Protein AF-A0A9X3TV73-F1 (afdb_monomer_lite)

Organism: NCBI:txid33942

pLDDT: mean 92.65, std 7.28, range [59.97, 98.75]

Radius of gyration: 16.6 Å; chains: 1; bounding box: 45×22×45 Å

Sequence (79 aa):
MAAADTENVRRLFVEEFGEPRRTYVHGQSWGGNVAAKVVETYAPEGGPYDGALLTNGVLGGASRGYDHRVDLRVVYQYY

Secondary structure (DSSP, 8-state):
-HHHHHHHHHHHHHHHH---S--EEEEETHHHHHHHHHHHHH-TTS-S-SEEEEES--TT-HHHHHHHHHHHHHHH---

InterPro domains:
  IPR029058 Alpha/Beta hydrolase fold [SSF53474] (2-62)

Structure (mmCIF, N/CA/C/O backbone):
data_AF-A0A9X3TV73-F1
#
_entry.id   AF-A0A9X3TV73-F1
#
loop_
_atom_site.group_PDB
_atom_site.id
_atom_site.type_symbol
_atom_site.label_atom_id
_atom_site.label_alt_id
_atom_site.label_comp_id
_atom_site.label_asym_id
_atom_site.label_entity_id
_atom_site.label_seq_id
_atom_site.pdbx_PDB_ins_code
_atom_site.Cartn_x
_atom_site.Cartn_y
_atom_site.Cartn_z
_atom_site.occupancy
_atom_site.B_iso_or_equiv
_atom_site.auth_seq_id
_atom_site.auth_comp_id
_atom_site.auth_asym_id
_atom_site.auth_atom_id
_atom_site.pdbx_PDB_model_num
ATOM 1 N N . MET A 1 1 ? 12.010 -2.223 5.416 1.00 81.56 1 MET A N 1
ATOM 2 C CA . MET A 1 1 ? 11.542 -2.756 4.104 1.00 81.56 1 MET A CA 1
ATOM 3 C C . MET A 1 1 ? 10.251 -2.021 3.838 1.00 81.56 1 MET A C 1
ATOM 5 O O . MET A 1 1 ? 9.410 -2.050 4.723 1.00 81.56 1 MET A O 1
ATOM 9 N N . ALA A 1 2 ? 10.077 -1.398 2.670 1.00 94.38 2 ALA A N 1
ATOM 10 C CA . ALA A 1 2 ? 9.025 -0.394 2.461 1.00 94.38 2 ALA A CA 1
ATOM 11 C C . ALA A 1 2 ? 7.608 -0.829 2.899 1.00 94.38 2 ALA A C 1
ATOM 13 O O . ALA A 1 2 ? 6.857 -0.013 3.424 1.00 94.38 2 ALA A O 1
ATOM 14 N N . ALA A 1 3 ? 7.251 -2.112 2.755 1.00 96.06 3 ALA A N 1
ATOM 15 C CA . ALA A 1 3 ? 5.969 -2.628 3.239 1.00 96.06 3 ALA A CA 1
ATOM 16 C C . ALA A 1 3 ? 5.839 -2.596 4.775 1.00 96.06 3 ALA A C 1
ATOM 18 O O . ALA A 1 3 ? 4.824 -2.146 5.294 1.00 96.06 3 ALA A O 1
ATOM 19 N N . ALA A 1 4 ? 6.877 -3.022 5.500 1.00 97.81 4 ALA A N 1
ATOM 20 C CA . ALA A 1 4 ? 6.906 -2.960 6.960 1.00 97.81 4 ALA A CA 1
ATOM 21 C C . ALA A 1 4 ? 6.900 -1.514 7.459 1.00 97.81 4 ALA A C 1
ATOM 23 O O . ALA A 1 4 ? 6.187 -1.192 8.401 1.00 97.81 4 ALA A O 1
ATOM 24 N N . ASP A 1 5 ? 7.638 -0.632 6.783 1.00 98.25 5 ASP A N 1
ATOM 25 C CA . ASP A 1 5 ? 7.683 0.787 7.136 1.00 98.25 5 ASP A CA 1
ATOM 26 C C . ASP A 1 5 ? 6.300 1.445 6.928 1.00 98.25 5 ASP A C 1
ATOM 28 O O . ASP A 1 5 ? 5.846 2.217 7.770 1.00 98.25 5 ASP A O 1
ATOM 32 N N . THR A 1 6 ? 5.579 1.057 5.868 1.00 97.81 6 THR A N 1
ATOM 33 C CA . THR A 1 6 ? 4.195 1.499 5.602 1.00 97.81 6 THR A CA 1
ATOM 34 C C . THR A 1 6 ? 3.216 1.016 6.679 1.00 97.81 6 THR A C 1
ATOM 36 O O . THR A 1 6 ? 2.412 1.803 7.180 1.00 97.81 6 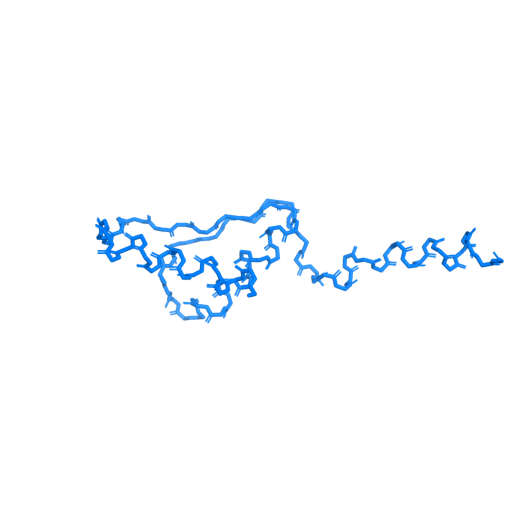THR A O 1
ATOM 39 N N . GLU A 1 7 ? 3.285 -0.260 7.072 1.00 97.94 7 GLU A N 1
ATOM 40 C CA . GLU A 1 7 ? 2.424 -0.804 8.133 1.00 97.94 7 GLU A CA 1
ATOM 41 C C . GLU A 1 7 ? 2.750 -0.198 9.507 1.00 97.94 7 GLU A C 1
ATOM 43 O O . GLU A 1 7 ? 1.842 0.084 10.289 1.00 97.94 7 GLU A O 1
ATOM 48 N N . ASN A 1 8 ? 4.026 0.072 9.797 1.00 98.31 8 ASN A N 1
ATOM 49 C CA . ASN A 1 8 ? 4.432 0.734 11.038 1.00 98.31 8 ASN A CA 1
ATOM 50 C C . ASN A 1 8 ? 3.817 2.133 11.152 1.00 98.31 8 ASN A C 1
ATOM 52 O O . ASN A 1 8 ? 3.271 2.473 12.198 1.00 98.31 8 ASN A O 1
ATOM 56 N N . VAL A 1 9 ? 3.834 2.921 10.072 1.00 97.88 9 VAL A N 1
ATOM 57 C CA . VAL A 1 9 ? 3.193 4.246 10.063 1.00 97.88 9 VAL A CA 1
ATOM 58 C C . VAL A 1 9 ? 1.679 4.136 10.247 1.00 97.88 9 VAL A C 1
ATOM 60 O O . VAL A 1 9 ? 1.107 4.932 10.988 1.00 97.88 9 VAL A O 1
ATOM 63 N N . ARG A 1 10 ? 1.016 3.136 9.649 1.00 97.94 10 ARG A N 1
ATOM 64 C CA . ARG A 1 10 ? -0.422 2.907 9.879 1.00 97.94 10 ARG A CA 1
ATOM 65 C C . ARG A 1 10 ? -0.712 2.614 11.354 1.00 97.94 10 ARG A C 1
ATOM 67 O O . ARG A 1 10 ? -1.664 3.164 11.901 1.00 97.94 10 ARG A O 1
ATOM 74 N N . ARG A 1 11 ? 0.096 1.769 12.003 1.00 98.25 11 ARG A N 1
ATOM 75 C CA . ARG A 1 11 ? -0.056 1.451 13.435 1.00 98.25 11 ARG A CA 1
ATOM 76 C C . ARG A 1 11 ? 0.126 2.684 14.310 1.00 98.25 11 ARG A C 1
ATOM 78 O O . ARG A 1 11 ? -0.727 2.927 15.152 1.00 98.25 11 ARG A O 1
ATOM 85 N N . LEU A 1 12 ? 1.165 3.479 14.049 1.00 98.62 12 LEU A N 1
ATOM 86 C CA . LEU A 1 12 ? 1.399 4.745 14.752 1.00 98.62 12 LEU A CA 1
ATOM 87 C C . LEU A 1 12 ? 0.236 5.724 14.561 1.00 98.62 12 LEU A C 1
ATOM 89 O O . LEU A 1 12 ? -0.188 6.367 15.511 1.00 98.62 12 LEU A O 1
ATOM 93 N N . PHE A 1 13 ? -0.320 5.808 13.349 1.00 98.31 13 PHE A N 1
ATOM 94 C CA . PHE A 1 13 ? -1.495 6.639 13.095 1.00 98.31 13 PHE A CA 1
ATOM 95 C C . PHE A 1 13 ? -2.699 6.188 13.932 1.00 98.31 13 PHE A C 1
ATOM 97 O O . PHE A 1 13 ? -3.377 7.020 14.521 1.00 98.31 13 PHE A O 1
ATOM 104 N N . VAL A 1 14 ? -2.966 4.881 14.000 1.00 98.25 14 VAL A N 1
ATOM 105 C CA . VAL A 1 14 ? -4.080 4.347 14.801 1.00 98.25 14 VAL A CA 1
ATOM 106 C C . VAL A 1 14 ? -3.851 4.551 16.299 1.00 98.25 14 VAL A C 1
ATOM 108 O O . VAL A 1 14 ? -4.801 4.842 17.017 1.00 98.25 14 VAL A O 1
ATOM 111 N N . GLU A 1 15 ? -2.615 4.414 16.771 1.00 98.56 15 GLU A N 1
ATOM 112 C CA . GLU A 1 15 ? -2.256 4.662 18.171 1.00 98.56 15 GLU A CA 1
ATOM 113 C C . GLU A 1 15 ? -2.491 6.126 18.566 1.00 98.56 15 GLU A C 1
ATOM 115 O O . GLU A 1 15 ? -3.090 6.392 19.605 1.00 98.56 15 GLU A O 1
ATOM 120 N N . GLU A 1 16 ? -2.082 7.063 17.711 1.00 98.75 16 GLU A N 1
ATOM 121 C CA . GLU A 1 16 ? -2.163 8.498 17.994 1.00 98.75 16 GLU A CA 1
ATOM 122 C C . GLU A 1 16 ? -3.568 9.079 17.755 1.00 98.75 16 GLU A C 1
ATOM 124 O O . GLU A 1 16 ? -4.034 9.935 18.507 1.00 98.75 16 GLU A O 1
ATOM 129 N N . PHE A 1 17 ? -4.265 8.625 16.708 1.00 98.25 17 PHE A N 1
ATOM 130 C CA . PHE A 1 17 ? -5.507 9.248 16.230 1.00 98.25 17 PHE A CA 1
ATOM 131 C C . PHE A 1 17 ? -6.745 8.344 16.321 1.00 98.25 17 PHE A C 1
ATOM 133 O O . PHE A 1 17 ? -7.859 8.810 16.067 1.00 98.25 17 PHE A O 1
ATOM 140 N N . GLY A 1 18 ? -6.585 7.073 16.694 1.00 98.06 18 GLY A N 1
ATOM 141 C CA . GLY A 1 18 ? -7.659 6.080 16.735 1.00 98.06 18 GLY A CA 1
ATOM 142 C C . GLY A 1 18 ? -7.929 5.397 15.390 1.00 98.06 18 GLY A C 1
ATOM 143 O O . GLY A 1 18 ? -7.323 5.697 14.360 1.00 98.06 18 GLY A O 1
ATOM 144 N N . GLU A 1 19 ? -8.850 4.430 15.398 1.00 96.81 19 GLU A N 1
ATOM 145 C CA . GLU A 1 19 ? -9.149 3.602 14.227 1.00 96.81 19 GLU A CA 1
ATOM 146 C C . GLU A 1 19 ? -9.974 4.366 13.167 1.00 96.81 19 GLU A C 1
ATOM 148 O O . GLU A 1 19 ? -11.075 4.847 13.462 1.00 96.81 19 GLU A O 1
ATOM 153 N N . PRO A 1 20 ? -9.485 4.483 11.915 1.00 97.38 20 PRO A N 1
ATOM 154 C CA . PRO A 1 20 ? -10.243 5.104 10.840 1.00 97.38 20 PRO A CA 1
ATOM 155 C C . PRO A 1 20 ? -11.493 4.305 10.491 1.00 97.38 20 PRO A C 1
ATOM 157 O O . PRO A 1 20 ? -11.493 3.079 10.471 1.00 97.38 20 PRO A O 1
ATOM 160 N N . ARG A 1 21 ? -12.542 5.010 10.060 1.00 97.62 21 ARG A N 1
ATOM 161 C CA . ARG A 1 21 ? -13.768 4.368 9.564 1.00 97.62 21 ARG A CA 1
ATOM 162 C C . ARG A 1 21 ? -13.536 3.518 8.312 1.00 97.62 21 ARG A C 1
ATOM 164 O O . ARG A 1 21 ? -14.338 2.629 8.043 1.00 97.62 21 ARG A O 1
ATOM 171 N N . ARG A 1 22 ? -12.527 3.889 7.514 1.00 97.31 22 ARG A N 1
ATOM 172 C CA . ARG A 1 22 ? -11.993 3.126 6.383 1.00 97.31 22 ARG A CA 1
ATOM 173 C C . ARG A 1 22 ? -10.514 3.419 6.190 1.00 97.31 22 ARG A C 1
ATOM 175 O O . ARG A 1 22 ? -10.107 4.578 6.283 1.00 97.31 22 ARG A O 1
ATOM 182 N N . THR A 1 23 ? -9.760 2.399 5.822 1.00 97.44 23 THR A N 1
ATOM 183 C CA . THR A 1 23 ? -8.332 2.465 5.536 1.00 97.44 23 THR A CA 1
ATOM 184 C C . THR A 1 23 ? -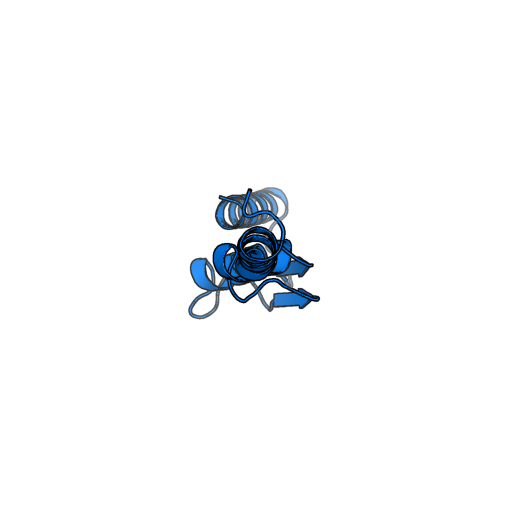8.058 1.833 4.176 1.00 97.44 23 THR A C 1
ATOM 186 O O . THR A 1 23 ? -8.371 0.671 3.938 1.00 97.44 23 THR A O 1
ATOM 189 N N . TYR A 1 24 ? -7.436 2.589 3.274 1.00 97.44 24 TYR A N 1
ATOM 190 C CA . TYR A 1 24 ? -7.048 2.113 1.947 1.00 97.44 24 TYR A CA 1
ATOM 191 C C . TYR A 1 24 ? -5.539 2.217 1.781 1.00 97.44 24 TYR A C 1
ATOM 193 O O . TYR A 1 24 ? -4.946 3.222 2.171 1.00 97.44 24 TYR A O 1
ATOM 201 N N . VAL A 1 25 ? -4.924 1.215 1.156 1.00 97.62 25 VAL A N 1
ATOM 202 C CA . VAL A 1 25 ? -3.519 1.302 0.743 1.00 97.62 25 VAL A CA 1
ATOM 203 C C . VAL A 1 25 ? -3.433 1.605 -0.747 1.00 97.62 25 VAL A C 1
ATOM 205 O O . VAL A 1 25 ? -4.067 0.956 -1.579 1.00 97.62 25 VAL A O 1
ATOM 208 N N . HIS A 1 26 ? -2.655 2.622 -1.100 1.00 97.88 26 HIS A N 1
ATOM 209 C CA . HIS A 1 26 ? -2.455 3.042 -2.483 1.00 97.88 26 HIS A CA 1
ATOM 210 C C . HIS A 1 26 ? -0.980 2.961 -2.854 1.00 97.88 26 HIS A C 1
ATOM 212 O O . HIS A 1 26 ? -0.103 3.259 -2.045 1.00 97.88 26 HIS A O 1
ATOM 218 N N . GLY A 1 27 ? -0.712 2.559 -4.093 1.00 97.75 27 GLY A N 1
ATOM 219 C CA . GLY A 1 27 ? 0.630 2.553 -4.652 1.00 97.75 27 GLY A CA 1
ATOM 220 C C . GLY A 1 27 ? 0.625 2.839 -6.149 1.00 97.75 27 GLY A C 1
ATOM 221 O O . GLY A 1 27 ? -0.169 2.269 -6.899 1.00 97.75 27 GLY A O 1
ATOM 222 N N . GLN A 1 28 ? 1.547 3.696 -6.592 1.00 96.81 28 GLN A N 1
ATOM 223 C CA . GLN A 1 28 ? 1.757 4.041 -8.000 1.00 96.81 28 GLN A CA 1
ATOM 224 C C . GLN A 1 28 ? 3.162 3.640 -8.452 1.00 96.81 28 GLN A C 1
ATOM 226 O O . GLN 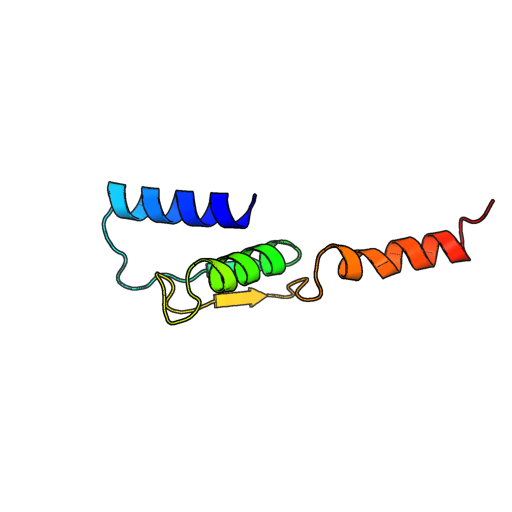A 1 28 ? 4.109 3.747 -7.672 1.00 96.81 28 GLN A O 1
ATOM 231 N N . SER A 1 29 ? 3.312 3.172 -9.698 1.00 95.12 29 SER A N 1
ATOM 232 C CA . SER A 1 29 ? 4.616 2.758 -10.240 1.00 95.12 29 SER A CA 1
ATOM 233 C C . SER A 1 29 ? 5.264 1.682 -9.346 1.00 95.12 29 SER A C 1
ATOM 235 O O . SER A 1 29 ? 4.638 0.671 -9.014 1.00 95.12 29 SER A O 1
ATOM 237 N N . TRP A 1 30 ? 6.496 1.894 -8.896 1.00 93.81 30 TRP A N 1
ATOM 238 C CA . TRP A 1 30 ? 7.182 1.045 -7.922 1.00 93.81 30 TRP A CA 1
ATOM 239 C C . TRP A 1 30 ? 6.439 0.926 -6.589 1.00 93.81 30 TRP A C 1
ATOM 241 O O . TRP A 1 30 ? 6.423 -0.148 -5.987 1.00 93.81 30 TRP A O 1
ATOM 251 N N . GLY A 1 31 ? 5.745 1.985 -6.167 1.00 95.81 31 GLY A N 1
ATOM 252 C CA . GLY A 1 31 ? 4.893 1.970 -4.981 1.00 95.81 31 GLY A CA 1
ATOM 253 C C . GLY A 1 31 ? 3.736 0.976 -5.090 1.00 95.81 31 GLY A C 1
ATOM 254 O O . GLY A 1 31 ? 3.288 0.462 -4.074 1.00 95.81 31 GLY A O 1
ATOM 255 N N . GLY A 1 32 ? 3.296 0.627 -6.305 1.00 95.94 32 GLY A N 1
ATOM 256 C CA . GLY A 1 32 ? 2.300 -0.429 -6.509 1.00 95.94 32 GLY A CA 1
ATOM 257 C C . GLY A 1 32 ? 2.794 -1.805 -6.051 1.00 95.94 32 GLY A C 1
ATOM 258 O O . GLY A 1 32 ? 2.017 -2.571 -5.490 1.00 95.94 32 GLY A O 1
ATOM 259 N N . ASN A 1 33 ? 4.090 -2.100 -6.210 1.00 95.00 33 ASN A N 1
ATOM 260 C CA . ASN A 1 33 ? 4.686 -3.333 -5.690 1.00 95.00 33 ASN A CA 1
ATOM 261 C C . ASN A 1 33 ? 4.715 -3.332 -4.154 1.00 95.00 33 ASN A C 1
ATOM 263 O O . ASN A 1 33 ? 4.377 -4.328 -3.522 1.00 95.00 33 ASN A O 1
ATOM 267 N N . VAL A 1 34 ? 5.054 -2.184 -3.558 1.00 96.19 34 VAL A N 1
ATOM 268 C CA . VAL A 1 34 ? 5.047 -2.007 -2.100 1.00 96.19 34 VAL A CA 1
ATOM 269 C C . VAL A 1 34 ? 3.638 -2.186 -1.539 1.00 96.19 34 VAL A C 1
ATOM 271 O O . VAL A 1 34 ? 3.457 -2.988 -0.629 1.00 96.19 34 VAL A O 1
ATOM 274 N N . ALA A 1 35 ? 2.642 -1.497 -2.100 1.00 96.94 35 ALA A N 1
ATOM 275 C CA . ALA A 1 35 ? 1.250 -1.587 -1.666 1.00 96.94 35 ALA A CA 1
ATOM 276 C C . ALA A 1 35 ? 0.691 -3.011 -1.811 1.00 96.94 35 ALA A C 1
ATOM 278 O O . ALA A 1 35 ? 0.060 -3.510 -0.883 1.00 96.94 35 ALA A O 1
ATOM 279 N N . ALA A 1 36 ? 0.983 -3.702 -2.919 1.00 95.50 36 ALA A N 1
ATOM 280 C CA . ALA A 1 36 ? 0.635 -5.115 -3.065 1.00 95.50 36 ALA A CA 1
ATOM 281 C C . ALA A 1 36 ? 1.270 -5.958 -1.949 1.00 95.50 36 ALA A C 1
ATOM 283 O O . ALA A 1 36 ? 0.579 -6.729 -1.284 1.00 95.50 36 ALA A O 1
ATOM 284 N N . LYS A 1 37 ? 2.561 -5.740 -1.663 1.00 95.56 37 LYS A N 1
ATOM 285 C CA . LYS A 1 37 ? 3.264 -6.486 -0.619 1.00 95.56 37 LYS A CA 1
ATOM 286 C C . LYS A 1 37 ? 2.740 -6.207 0.787 1.00 95.56 37 LYS A C 1
ATOM 288 O O . LYS A 1 37 ? 2.743 -7.112 1.618 1.00 95.56 37 LYS A O 1
ATOM 293 N N . VAL A 1 38 ? 2.277 -4.987 1.050 1.00 97.31 38 VAL A N 1
ATOM 294 C CA . VAL A 1 38 ? 1.594 -4.625 2.299 1.00 97.31 38 VAL A CA 1
ATOM 295 C C . VAL A 1 38 ? 0.339 -5.476 2.482 1.00 97.31 38 VAL A C 1
ATOM 297 O O . VAL A 1 38 ? 0.208 -6.129 3.513 1.00 97.31 38 VAL A O 1
ATOM 300 N N . VAL A 1 39 ? -0.543 -5.532 1.479 1.00 96.38 39 VAL A N 1
ATOM 301 C CA . VAL A 1 39 ? -1.793 -6.309 1.568 1.00 96.38 39 VAL A CA 1
ATOM 302 C C . VAL A 1 39 ? -1.509 -7.802 1.709 1.00 96.38 39 VAL A C 1
ATOM 304 O O . VAL A 1 39 ? -2.057 -8.437 2.603 1.00 96.38 39 VAL A O 1
ATOM 307 N N . GLU A 1 40 ? -0.607 -8.352 0.890 1.00 94.94 40 GLU A N 1
ATOM 308 C CA . GLU A 1 40 ? -0.214 -9.769 0.959 1.00 94.94 40 GLU A CA 1
ATOM 309 C C . GLU A 1 40 ? 0.318 -10.171 2.341 1.00 94.94 40 GLU A C 1
ATOM 311 O O . GLU A 1 40 ? 0.093 -11.291 2.792 1.00 94.94 40 GLU A O 1
ATOM 316 N N . THR A 1 41 ? 1.062 -9.275 2.996 1.00 96.62 41 THR A N 1
ATOM 317 C CA . THR A 1 41 ? 1.763 -9.580 4.252 1.00 96.62 41 THR A CA 1
ATOM 318 C C . THR A 1 41 ? 0.890 -9.319 5.477 1.00 96.62 41 THR A C 1
ATOM 320 O O . THR A 1 41 ? 0.955 -10.071 6.445 1.00 96.62 41 THR A O 1
ATOM 323 N N . TYR A 1 42 ? 0.093 -8.248 5.457 1.00 96.75 42 TYR A N 1
ATOM 324 C CA . TYR A 1 42 ? -0.609 -7.740 6.641 1.00 96.75 42 TYR A CA 1
ATOM 325 C C . TYR A 1 42 ? -2.135 -7.857 6.562 1.00 96.75 42 TYR A C 1
ATOM 327 O O . TYR A 1 42 ? -2.810 -7.568 7.548 1.00 96.75 42 TYR A O 1
ATOM 335 N N . ALA A 1 43 ? -2.690 -8.284 5.426 1.00 95.12 43 ALA A N 1
ATOM 336 C CA . ALA A 1 43 ? -4.122 -8.523 5.255 1.00 95.12 43 ALA A CA 1
ATOM 337 C C . ALA A 1 43 ? -4.450 -9.806 4.452 1.00 95.12 43 ALA A C 1
ATOM 339 O O . ALA A 1 43 ? -5.297 -9.749 3.559 1.00 95.12 43 ALA A O 1
ATOM 340 N N . PRO A 1 44 ? -3.830 -10.969 4.750 1.00 92.12 44 PRO A N 1
ATOM 341 C CA . PRO A 1 44 ? -4.002 -12.187 3.948 1.00 92.12 44 PRO A CA 1
ATOM 342 C C . PRO A 1 44 ? -5.434 -12.752 3.953 1.00 92.12 44 PRO A C 1
ATOM 344 O O . PRO A 1 44 ? -5.859 -13.325 2.956 1.00 92.12 44 PRO A O 1
ATOM 347 N N . GLU A 1 45 ? -6.190 -12.570 5.040 1.00 89.25 45 GLU A N 1
ATOM 348 C CA . GLU A 1 45 ? -7.554 -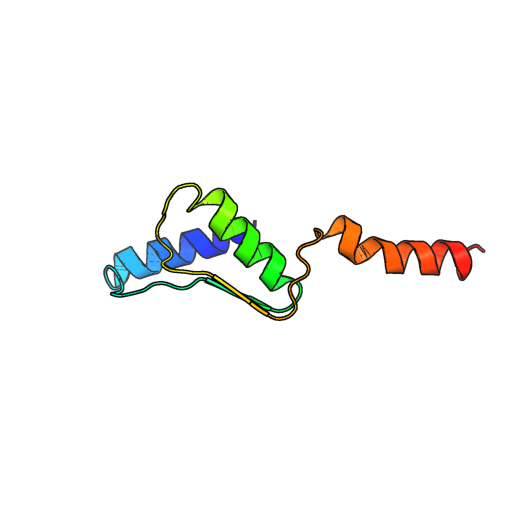13.111 5.213 1.00 89.25 45 GLU A CA 1
ATOM 349 C C . GLU A 1 45 ? -8.549 -12.035 5.684 1.00 89.25 45 GLU A C 1
ATOM 351 O O . GLU A 1 45 ? -9.521 -12.309 6.383 1.00 89.25 45 GLU A O 1
ATOM 356 N N . GLY A 1 46 ? -8.291 -10.781 5.309 1.00 81.94 46 GLY A N 1
ATOM 357 C CA . GLY A 1 46 ? -8.930 -9.617 5.919 1.00 81.94 46 GLY A CA 1
ATOM 358 C C . GLY A 1 46 ? -8.034 -9.054 7.016 1.00 81.94 46 GLY A C 1
ATOM 359 O O . GLY A 1 46 ? -7.718 -9.713 8.002 1.00 81.94 46 GLY A O 1
ATOM 360 N N . GLY A 1 47 ? -7.558 -7.835 6.798 1.00 89.25 47 GLY A N 1
ATOM 361 C CA . GLY A 1 47 ? -6.652 -7.140 7.705 1.00 89.25 47 GLY A CA 1
ATOM 362 C C . GLY A 1 47 ? -7.061 -5.681 7.858 1.00 89.25 47 GLY A C 1
ATOM 363 O O . GLY A 1 47 ? -8.212 -5.342 7.596 1.00 89.25 47 GLY A O 1
ATOM 364 N N . PRO A 1 48 ? -6.135 -4.787 8.233 1.00 95.44 48 PRO A N 1
ATOM 365 C CA . PRO A 1 48 ? -6.465 -3.406 8.581 1.00 95.44 48 PRO A CA 1
ATOM 366 C C . PRO A 1 48 ? -6.779 -2.515 7.365 1.00 95.44 48 PRO A C 1
ATOM 368 O O . PRO A 1 48 ? -6.775 -1.293 7.486 1.00 95.44 48 PRO A O 1
ATOM 371 N N . TYR A 1 49 ? -6.992 -3.105 6.188 1.00 96.94 49 TYR A N 1
ATOM 372 C CA . TYR A 1 49 ? -7.224 -2.409 4.929 1.00 96.94 49 TYR A CA 1
ATOM 373 C C . TYR A 1 49 ? -8.558 -2.859 4.326 1.00 96.94 49 TYR A C 1
ATOM 375 O O . TYR A 1 49 ? -8.753 -4.043 4.063 1.00 96.94 49 TYR A O 1
ATOM 383 N N . ASP A 1 50 ? -9.435 -1.904 4.027 1.00 96.81 50 ASP A N 1
ATOM 384 C CA . ASP A 1 50 ? -10.720 -2.116 3.342 1.00 96.81 50 ASP A CA 1
ATOM 385 C C . ASP A 1 50 ? -10.568 -2.265 1.824 1.00 96.81 50 ASP A C 1
ATOM 387 O O . ASP A 1 50 ? -11.523 -2.573 1.108 1.00 96.81 50 ASP A O 1
ATOM 391 N N . GLY A 1 51 ? -9.378 -1.983 1.300 1.00 96.31 51 GLY A N 1
ATOM 392 C CA . GLY A 1 51 ? -9.074 -2.145 -0.109 1.00 96.31 51 GLY A CA 1
ATOM 393 C C . GLY A 1 51 ? -7.704 -1.610 -0.487 1.00 96.31 51 GLY A C 1
ATOM 394 O O . GLY A 1 51 ? -7.042 -0.899 0.276 1.00 96.31 51 GLY A O 1
ATOM 395 N N . ALA A 1 52 ? -7.306 -1.938 -1.712 1.00 96.31 52 ALA A N 1
ATOM 396 C CA . ALA A 1 52 ? -6.066 -1.479 -2.303 1.00 96.31 52 ALA A CA 1
ATOM 397 C C . ALA A 1 52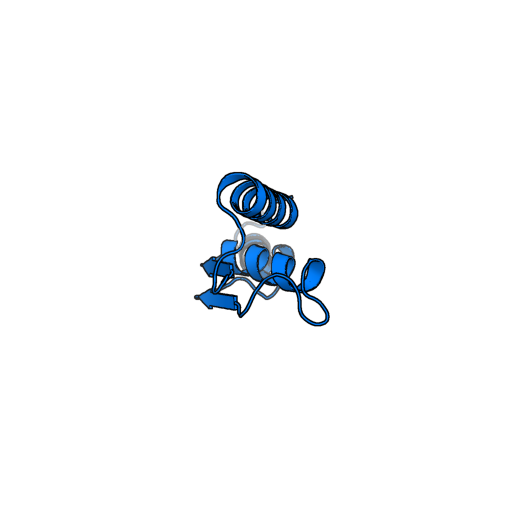 ? -6.301 -0.884 -3.688 1.00 96.31 52 ALA A C 1
ATOM 399 O O . ALA A 1 52 ? -7.048 -1.438 -4.496 1.00 96.31 52 ALA A O 1
ATOM 400 N N . LEU A 1 53 ? -5.631 0.231 -3.969 1.00 97.44 53 LEU A N 1
ATOM 401 C CA . LEU A 1 53 ? -5.617 0.857 -5.286 1.00 97.44 53 LEU A CA 1
ATOM 402 C C . LEU A 1 53 ? -4.189 0.825 -5.836 1.00 97.44 53 LEU A C 1
ATOM 404 O O . LEU A 1 53 ? -3.281 1.438 -5.281 1.00 97.44 53 LEU A O 1
ATOM 408 N N . LEU A 1 54 ? -3.988 0.108 -6.939 1.00 97.31 54 LEU A N 1
ATOM 409 C CA . LEU A 1 54 ? -2.670 -0.121 -7.532 1.00 97.31 54 LEU A CA 1
ATOM 410 C C . LEU A 1 54 ? -2.622 0.516 -8.925 1.00 97.31 54 LEU A C 1
ATOM 412 O O . LEU A 1 54 ? -2.995 -0.096 -9.924 1.00 97.31 54 LEU A O 1
ATOM 416 N N . THR A 1 55 ? -2.188 1.771 -9.008 1.00 97.56 55 THR A N 1
ATOM 417 C CA . THR A 1 55 ? -2.195 2.540 -10.265 1.00 97.56 55 THR A CA 1
ATOM 418 C C . THR A 1 55 ? -0.891 2.349 -11.033 1.00 97.56 55 THR A C 1
ATOM 420 O O . THR A 1 55 ? 0.165 2.777 -10.568 1.00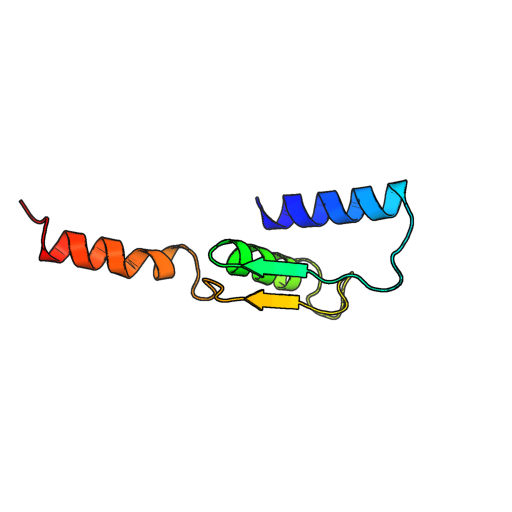 97.56 55 THR A O 1
ATOM 423 N N . ASN A 1 56 ? -0.946 1.719 -12.211 1.00 94.81 56 ASN A N 1
ATOM 424 C CA . ASN A 1 56 ? 0.234 1.444 -13.050 1.00 94.81 56 ASN A CA 1
ATOM 425 C C . ASN A 1 56 ? 1.387 0.786 -12.255 1.00 94.81 56 ASN A C 1
ATOM 427 O O . ASN A 1 56 ? 2.548 1.170 -12.391 1.00 94.81 56 ASN A O 1
ATOM 431 N N . GLY A 1 57 ? 1.052 -0.144 -11.356 1.00 93.56 57 GLY A N 1
ATOM 432 C CA . GLY A 1 57 ? 2.005 -0.753 -10.432 1.00 93.56 57 GLY A CA 1
ATOM 433 C C . GLY A 1 57 ? 2.938 -1.768 -11.098 1.00 93.56 57 GLY A C 1
ATOM 434 O O . GLY A 1 57 ? 2.504 -2.549 -11.943 1.00 93.56 57 GLY A O 1
ATOM 435 N N . VAL A 1 58 ? 4.203 -1.830 -10.666 1.00 91.69 58 VAL A N 1
ATOM 436 C CA . VAL A 1 58 ? 5.166 -2.867 -11.101 1.00 91.69 58 VAL A CA 1
ATOM 437 C C . VAL A 1 58 ? 4.881 -4.192 -10.373 1.00 91.69 58 VAL A C 1
ATOM 439 O O . VAL A 1 58 ? 5.648 -4.649 -9.527 1.00 91.69 58 VAL A O 1
ATOM 442 N N . LEU A 1 59 ? 3.731 -4.809 -10.652 1.00 90.88 59 LEU A N 1
ATOM 443 C CA . LEU A 1 59 ? 3.250 -5.991 -9.917 1.00 90.88 59 LEU A CA 1
ATOM 444 C C . LEU A 1 59 ? 3.995 -7.284 -10.276 1.00 90.88 59 LEU A C 1
ATOM 446 O O . LEU A 1 59 ? 4.004 -8.221 -9.488 1.00 90.88 59 LEU A O 1
ATOM 450 N N . GLY A 1 60 ? 4.699 -7.314 -11.412 1.00 87.50 60 GLY A N 1
ATOM 451 C CA . GLY A 1 60 ? 5.555 -8.439 -11.812 1.00 87.50 60 GLY A CA 1
ATOM 452 C C . GLY A 1 60 ? 6.790 -8.652 -10.925 1.00 87.50 60 GLY A C 1
ATOM 453 O O . GLY A 1 60 ? 7.537 -9.604 -11.143 1.00 87.50 60 GLY A O 1
ATOM 454 N N . GLY A 1 61 ? 7.009 -7.789 -9.931 1.00 85.50 61 GLY A N 1
ATOM 455 C CA . GLY A 1 61 ? 8.176 -7.827 -9.060 1.00 85.50 61 GLY A CA 1
ATOM 456 C C . GLY A 1 61 ? 9.300 -6.926 -9.556 1.00 85.50 61 GLY A C 1
ATOM 457 O O . GLY A 1 61 ? 9.437 -6.659 -10.750 1.00 85.50 61 GLY A O 1
ATOM 458 N N . ALA A 1 62 ? 10.124 -6.471 -8.613 1.00 78.50 62 ALA A N 1
ATOM 459 C CA . ALA A 1 62 ? 11.224 -5.558 -8.892 1.00 78.50 62 ALA A CA 1
ATOM 460 C C . ALA A 1 62 ? 12.222 -6.109 -9.913 1.00 78.50 62 ALA A C 1
ATOM 462 O O . ALA A 1 62 ? 12.621 -5.396 -10.829 1.00 78.50 62 ALA A O 1
ATOM 463 N N . SER A 1 63 ? 12.582 -7.385 -9.769 1.00 82.00 63 SER A N 1
ATOM 464 C CA . SER A 1 63 ? 13.545 -8.057 -10.638 1.00 82.00 63 SER A CA 1
ATOM 465 C C . SER A 1 63 ? 13.033 -8.131 -12.074 1.00 82.00 63 SER A C 1
ATOM 467 O O . SER A 1 63 ? 13.669 -7.579 -12.961 1.00 82.00 63 SER A O 1
ATOM 469 N N . ARG A 1 64 ? 11.823 -8.672 -12.286 1.00 85.44 64 ARG A N 1
ATOM 470 C CA . ARG A 1 64 ? 11.233 -8.783 -13.631 1.00 85.44 64 ARG A CA 1
ATOM 471 C C . ARG A 1 64 ? 10.942 -7.429 -14.267 1.00 85.44 64 ARG A C 1
ATOM 473 O O . ARG A 1 64 ? 11.109 -7.246 -15.466 1.00 85.44 64 ARG A O 1
ATOM 480 N N . GLY A 1 65 ? 10.550 -6.444 -13.457 1.00 82.69 65 GLY A N 1
ATOM 481 C CA . GLY A 1 65 ? 10.403 -5.062 -13.914 1.00 82.69 65 GLY A CA 1
ATOM 482 C C . GLY A 1 65 ? 11.711 -4.452 -14.429 1.00 82.69 65 GLY A C 1
ATOM 483 O O . GLY A 1 65 ? 11.669 -3.489 -15.191 1.00 82.69 65 GLY A O 1
ATOM 484 N N . TYR A 1 66 ? 12.863 -5.010 -14.052 1.00 86.25 66 TYR A N 1
ATOM 485 C CA . TYR A 1 66 ? 14.185 -4.566 -14.481 1.00 86.25 66 TYR A CA 1
ATOM 486 C C . TYR A 1 66 ? 14.756 -5.355 -15.666 1.00 86.25 66 TYR A C 1
ATOM 488 O O . TYR A 1 66 ? 15.688 -4.853 -16.296 1.00 86.25 66 TYR A O 1
ATOM 496 N N . ASP A 1 67 ? 14.191 -6.521 -16.001 1.00 88.81 67 ASP A N 1
ATOM 497 C CA . ASP A 1 67 ? 14.692 -7.413 -17.061 1.00 88.81 67 ASP A CA 1
ATOM 498 C C . ASP A 1 67 ? 14.871 -6.670 -18.387 1.00 88.81 67 ASP A C 1
ATOM 500 O O . ASP A 1 67 ? 15.948 -6.713 -18.966 1.00 88.81 67 ASP A O 1
ATOM 504 N N . HIS A 1 68 ? 13.903 -5.838 -18.788 1.00 83.25 68 HIS A N 1
ATOM 505 C CA . HIS A 1 68 ? 14.008 -5.048 -20.023 1.00 83.25 68 HIS A CA 1
ATOM 506 C C . HIS A 1 68 ? 15.273 -4.169 -20.090 1.00 83.25 68 HIS A C 1
ATOM 508 O O . HIS A 1 68 ? 15.812 -3.930 -21.169 1.00 83.25 68 HIS A O 1
ATOM 514 N N . ARG A 1 69 ? 15.773 -3.667 -18.950 1.00 83.44 69 ARG A N 1
ATOM 515 C CA . ARG A 1 69 ? 17.019 -2.881 -18.912 1.00 83.44 69 ARG A CA 1
ATOM 516 C C . ARG A 1 69 ? 18.237 -3.777 -19.079 1.00 83.44 69 ARG A C 1
ATOM 518 O O . ARG A 1 69 ? 19.208 -3.348 -19.697 1.00 83.44 69 ARG A O 1
ATOM 525 N N . VAL A 1 70 ? 18.192 -4.984 -18.519 1.00 87.62 70 VAL A N 1
ATOM 526 C CA . VAL A 1 70 ? 19.239 -5.996 -18.693 1.00 87.62 70 VAL A CA 1
ATOM 527 C C . VAL A 1 70 ? 19.272 -6.451 -20.149 1.00 87.62 70 VAL A C 1
ATOM 529 O O . VAL A 1 70 ? 20.338 -6.397 -20.755 1.00 87.62 70 VAL A O 1
ATOM 532 N N . ASP A 1 71 ? 18.121 -6.771 -20.738 1.00 89.00 71 ASP A N 1
ATOM 533 C CA . ASP A 1 71 ? 17.990 -7.188 -22.138 1.00 89.00 71 ASP A CA 1
ATOM 534 C C . ASP A 1 71 ? 18.590 -6.147 -23.090 1.00 89.00 71 ASP A C 1
ATOM 536 O O . ASP A 1 71 ? 19.408 -6.471 -23.951 1.00 89.00 71 ASP A O 1
ATOM 540 N N . LEU A 1 72 ? 18.263 -4.865 -22.887 1.00 88.44 72 LEU A N 1
ATOM 541 C CA . LEU A 1 72 ? 18.828 -3.778 -23.687 1.00 88.44 72 LEU A CA 1
ATOM 542 C C . LEU A 1 72 ? 20.349 -3.664 -23.533 1.00 88.44 72 LEU A C 1
ATOM 544 O O . LEU A 1 72 ? 21.034 -3.402 -24.520 1.00 88.44 72 LEU A O 1
ATOM 548 N N . ARG A 1 73 ? 20.903 -3.867 -22.331 1.00 87.88 73 ARG A N 1
ATOM 549 C CA . ARG A 1 73 ? 22.364 -3.879 -22.150 1.00 87.88 73 ARG A CA 1
ATOM 550 C C . ARG A 1 73 ? 23.016 -5.074 -22.831 1.00 87.88 73 ARG A C 1
ATOM 552 O O . ARG A 1 73 ? 24.057 -4.899 -23.453 1.00 87.88 73 ARG A O 1
ATOM 559 N N . VAL A 1 74 ? 22.412 -6.256 -22.738 1.00 88.94 74 VAL A N 1
ATOM 560 C CA . VAL A 1 74 ? 22.925 -7.469 -23.390 1.00 88.94 74 VAL A CA 1
ATOM 561 C C . VAL A 1 74 ? 22.964 -7.293 -24.909 1.00 88.94 74 VAL A C 1
ATOM 563 O O . VAL A 1 74 ? 23.938 -7.693 -25.535 1.00 88.94 74 VAL A O 1
ATOM 566 N N . VAL A 1 75 ? 21.949 -6.660 -25.502 1.00 88.88 75 VAL A N 1
ATOM 567 C CA . VAL A 1 75 ? 21.890 -6.444 -26.957 1.00 88.88 75 VAL A CA 1
ATOM 568 C C . VAL A 1 75 ? 22.783 -5.287 -27.415 1.00 88.88 75 VAL A C 1
ATOM 570 O O . VAL A 1 75 ? 23.469 -5.413 -28.426 1.00 88.88 75 VAL A O 1
ATOM 573 N N . TYR A 1 76 ? 22.769 -4.153 -26.708 1.00 87.56 76 TYR A N 1
ATOM 574 C CA . TYR A 1 76 ? 23.343 -2.897 -27.213 1.00 87.56 76 TYR A CA 1
ATOM 575 C C . TYR A 1 76 ? 24.616 -2.426 -26.499 1.00 87.56 76 TYR A C 1
ATOM 577 O O . TYR A 1 76 ? 25.266 -1.507 -26.990 1.00 87.56 76 TYR A O 1
ATOM 585 N N . GLN A 1 77 ? 24.973 -3.000 -25.348 1.00 78.06 77 GLN A N 1
ATOM 586 C CA . GLN A 1 77 ? 26.132 -2.587 -24.536 1.00 78.06 77 GLN A CA 1
ATOM 587 C C . GLN A 1 77 ? 27.118 -3.737 -24.281 1.00 78.06 77 GLN A C 1
ATOM 589 O O . GLN A 1 77 ? 27.863 -3.710 -23.304 1.00 78.06 77 GLN A O 1
ATOM 594 N N . TYR A 1 78 ? 27.128 -4.757 -25.140 1.00 65.75 78 TYR A N 1
ATOM 595 C CA . TYR A 1 78 ? 28.096 -5.850 -25.072 1.00 65.75 78 TYR A CA 1
ATOM 596 C C . TYR A 1 78 ? 29.402 -5.465 -25.784 1.00 65.75 78 TYR A C 1
ATOM 598 O O . TYR A 1 78 ? 29.653 -6.006 -26.846 1.00 65.75 78 TYR A O 1
ATOM 606 N N . TYR A 1 79 ? 30.181 -4.511 -25.254 1.00 59.97 79 TYR A N 1
ATOM 607 C CA . TYR A 1 79 ? 31.611 -4.266 -25.554 1.00 59.97 79 TYR A CA 1
ATOM 608 C C . TYR A 1 79 ? 32.227 -3.345 -24.495 1.00 59.97 79 TYR A C 1
ATOM 610 O O . TYR A 1 79 ? 31.609 -2.297 -24.199 1.00 59.97 79 TYR A O 1
#

Foldseek 3Di:
DLLVVVVVVVVVCCVVPNQDPAAEAEAEAQGLCSSVVNCVPAQVPHHSHPYYHRHNYPVVDPVVVCVVVVVCCVPPVPD